Protein AF-A0A136Q8E3-F1 (afdb_monomer_lite)

Structure (mmCIF, N/CA/C/O backbone):
data_AF-A0A136Q8E3-F1
#
_entry.id   AF-A0A136Q8E3-F1
#
loop_
_atom_site.group_PDB
_atom_site.id
_atom_site.type_symbol
_atom_site.label_atom_id
_atom_site.label_alt_id
_atom_site.label_comp_id
_atom_site.label_asym_id
_atom_site.label_entity_id
_atom_site.label_seq_id
_atom_site.pdbx_PDB_ins_code
_atom_site.Cartn_x
_atom_site.Cartn_y
_atom_site.Cartn_z
_atom_site.occupancy
_atom_site.B_iso_or_equiv
_atom_site.auth_seq_id
_atom_site.auth_comp_id
_atom_site.auth_asym_id
_atom_site.auth_atom_id
_atom_site.pdbx_PDB_model_num
ATOM 1 N N . PRO A 1 1 ? 16.655 -17.924 -9.947 1.00 54.31 1 PRO A N 1
ATOM 2 C CA . PRO A 1 1 ? 15.352 -18.500 -9.530 1.00 54.31 1 PRO A CA 1
ATOM 3 C C . PRO A 1 1 ? 15.087 -18.487 -8.011 1.00 54.31 1 PRO A C 1
ATOM 5 O O . PRO A 1 1 ? 13.929 -18.479 -7.632 1.00 54.31 1 PRO A O 1
ATOM 8 N N . GLU A 1 2 ? 16.105 -18.426 -7.141 1.00 45.50 2 GLU A N 1
ATOM 9 C CA . GLU A 1 2 ? 15.909 -18.293 -5.676 1.00 45.50 2 GLU A CA 1
ATOM 10 C C . GLU A 1 2 ? 15.916 -16.835 -5.187 1.00 45.50 2 GLU A C 1
ATOM 12 O O . GLU A 1 2 ? 15.091 -16.431 -4.373 1.00 45.50 2 GLU A O 1
ATOM 17 N N . ILE A 1 3 ? 16.799 -16.014 -5.763 1.00 51.09 3 ILE A N 1
ATOM 18 C CA . ILE A 1 3 ? 16.983 -14.608 -5.373 1.00 51.09 3 ILE A CA 1
ATOM 19 C C . ILE A 1 3 ? 15.717 -13.776 -5.655 1.00 51.09 3 ILE A C 1
ATOM 21 O O . ILE A 1 3 ? 15.352 -12.926 -4.856 1.00 51.09 3 ILE A O 1
ATOM 25 N N . GLN A 1 4 ? 14.994 -14.071 -6.742 1.00 51.50 4 GLN A N 1
ATOM 26 C CA . GLN A 1 4 ? 13.767 -13.354 -7.127 1.00 51.50 4 GLN A CA 1
ATOM 27 C C . GLN A 1 4 ? 12.599 -13.590 -6.152 1.00 51.50 4 GLN A C 1
ATOM 29 O O . GLN A 1 4 ? 11.825 -12.669 -5.901 1.00 51.50 4 GLN A O 1
ATOM 34 N N . ASN A 1 5 ? 12.500 -14.784 -5.555 1.00 53.31 5 ASN A N 1
ATOM 35 C CA . ASN A 1 5 ? 11.432 -15.110 -4.603 1.00 53.31 5 ASN A CA 1
ATOM 36 C C . ASN A 1 5 ? 11.702 -14.508 -3.217 1.00 53.31 5 ASN A C 1
ATOM 38 O O . ASN A 1 5 ? 10.772 -14.042 -2.563 1.00 53.31 5 ASN A O 1
ATOM 42 N N . ALA A 1 6 ? 12.972 -14.457 -2.797 1.00 59.06 6 ALA A N 1
ATOM 43 C CA . ALA A 1 6 ? 13.371 -13.800 -1.553 1.00 59.06 6 ALA A CA 1
ATOM 44 C C . ALA A 1 6 ? 13.078 -12.288 -1.581 1.00 59.06 6 ALA A C 1
ATOM 46 O O . ALA A 1 6 ? 12.642 -11.719 -0.583 1.00 59.06 6 ALA A O 1
ATOM 47 N N . THR A 1 7 ? 13.248 -11.641 -2.739 1.00 71.69 7 THR A N 1
ATOM 48 C CA . THR A 1 7 ? 12.939 -10.214 -2.913 1.00 71.69 7 THR A CA 1
ATOM 49 C C . THR A 1 7 ? 11.436 -9.928 -2.866 1.00 71.69 7 THR A C 1
ATOM 51 O O . THR A 1 7 ? 11.030 -8.920 -2.295 1.00 71.69 7 THR A O 1
ATOM 54 N N . ALA A 1 8 ? 10.597 -10.805 -3.426 1.00 79.06 8 ALA A N 1
ATOM 55 C CA . ALA A 1 8 ? 9.147 -10.607 -3.429 1.00 79.06 8 ALA A CA 1
ATOM 56 C C . ALA A 1 8 ? 8.551 -10.624 -2.012 1.00 79.06 8 ALA A C 1
ATOM 58 O O . ALA A 1 8 ? 7.747 -9.758 -1.679 1.00 79.06 8 ALA A O 1
ATOM 59 N N . ALA A 1 9 ? 8.984 -11.565 -1.167 1.00 85.62 9 ALA A N 1
ATOM 60 C CA . ALA A 1 9 ? 8.531 -11.649 0.221 1.00 85.62 9 ALA A CA 1
ATOM 61 C C . ALA A 1 9 ? 8.914 -10.398 1.029 1.00 85.62 9 ALA A C 1
ATOM 63 O O . ALA A 1 9 ? 8.059 -9.819 1.692 1.00 85.62 9 ALA A O 1
ATOM 64 N N . ALA A 1 10 ? 10.162 -9.934 0.895 1.00 85.00 10 ALA A N 1
ATOM 65 C CA . ALA A 1 10 ? 10.632 -8.725 1.568 1.00 85.00 10 ALA A CA 1
ATOM 66 C C . ALA A 1 10 ? 9.847 -7.471 1.139 1.00 85.00 10 ALA A C 1
ATOM 68 O O . ALA A 1 10 ? 9.506 -6.633 1.966 1.00 85.00 10 ALA A O 1
ATOM 69 N N . ILE A 1 11 ? 9.507 -7.351 -0.149 1.00 86.25 11 ILE A N 1
ATOM 70 C CA . ILE A 1 11 ? 8.712 -6.219 -0.649 1.00 86.25 11 ILE A CA 1
ATOM 71 C C . ILE A 1 11 ? 7.287 -6.254 -0.110 1.00 86.25 11 ILE A C 1
ATOM 73 O O . ILE A 1 11 ? 6.728 -5.196 0.182 1.00 86.25 11 ILE A O 1
ATOM 77 N N . ILE A 1 12 ? 6.686 -7.439 -0.004 1.00 90.25 12 ILE A N 1
ATOM 78 C CA . ILE A 1 12 ? 5.347 -7.585 0.569 1.00 90.25 12 ILE A CA 1
ATOM 79 C C . ILE A 1 12 ? 5.372 -7.164 2.038 1.00 90.25 12 ILE A C 1
ATOM 81 O O . ILE A 1 12 ? 4.570 -6.316 2.413 1.00 90.25 12 ILE A O 1
ATOM 85 N N . GLU A 1 13 ? 6.326 -7.658 2.828 1.00 89.94 13 GLU A N 1
ATOM 86 C CA . GLU A 1 13 ? 6.474 -7.296 4.245 1.00 89.94 13 GLU A CA 1
ATOM 87 C C . GLU A 1 13 ? 6.644 -5.778 4.438 1.00 89.94 13 GLU A C 1
ATOM 89 O O . GLU A 1 13 ? 5.909 -5.152 5.204 1.00 89.94 13 GLU A O 1
ATOM 94 N N . ASP A 1 14 ? 7.525 -5.155 3.654 1.00 87.06 14 ASP A N 1
ATOM 95 C CA . ASP A 1 14 ? 7.702 -3.699 3.624 1.00 87.06 14 ASP A CA 1
ATOM 96 C C . ASP A 1 14 ? 6.409 -2.955 3.262 1.00 87.06 14 ASP A C 1
ATOM 98 O O . ASP A 1 14 ? 6.096 -1.895 3.812 1.00 87.06 14 ASP A O 1
ATOM 102 N N . THR A 1 15 ? 5.663 -3.480 2.291 1.00 90.06 15 THR A N 1
ATOM 103 C CA . THR A 1 15 ? 4.427 -2.860 1.804 1.00 90.06 15 THR A CA 1
ATOM 104 C C . THR A 1 15 ? 3.316 -2.957 2.844 1.00 90.06 15 THR A C 1
ATOM 106 O O . THR A 1 15 ? 2.573 -1.995 3.046 1.00 90.06 15 THR A O 1
ATOM 109 N N . GLU A 1 16 ? 3.217 -4.090 3.532 1.00 92.31 16 GLU A N 1
ATOM 110 C CA . GLU A 1 16 ? 2.298 -4.296 4.646 1.00 92.31 16 GLU A CA 1
ATOM 111 C C . GLU A 1 16 ? 2.604 -3.343 5.803 1.00 92.31 16 GLU A C 1
ATOM 113 O O . GLU A 1 16 ? 1.694 -2.706 6.344 1.00 92.31 16 GLU A O 1
ATOM 118 N N . GLN A 1 17 ? 3.882 -3.187 6.146 1.00 89.50 17 GLN A N 1
ATOM 119 C CA . GLN A 1 17 ? 4.316 -2.248 7.173 1.00 89.50 17 GLN A CA 1
ATOM 120 C C . GLN A 1 17 ? 3.989 -0.799 6.783 1.00 89.50 17 GLN A C 1
ATOM 122 O O . GLN A 1 17 ? 3.393 -0.064 7.574 1.00 89.50 17 GLN A O 1
ATOM 127 N N . ALA A 1 18 ? 4.268 -0.411 5.536 1.00 87.75 18 ALA A N 1
ATOM 128 C CA . ALA A 1 18 ? 3.899 0.903 5.024 1.00 87.75 18 ALA A CA 1
ATOM 129 C C . ALA A 1 18 ? 2.380 1.124 5.085 1.00 87.75 18 ALA A C 1
ATOM 131 O O . ALA A 1 18 ? 1.925 2.171 5.535 1.00 87.75 18 ALA A O 1
ATOM 132 N N . PHE A 1 19 ? 1.566 0.142 4.692 1.00 90.62 19 PHE A N 1
ATOM 133 C CA . PHE A 1 19 ? 0.110 0.251 4.791 1.00 90.62 19 PHE A CA 1
ATOM 134 C C . PHE A 1 19 ? -0.352 0.515 6.229 1.00 90.62 19 PHE A C 1
ATOM 136 O O . PHE A 1 19 ? -1.174 1.410 6.451 1.00 90.62 19 PHE A O 1
ATOM 143 N N . LYS A 1 20 ? 0.188 -0.231 7.201 1.00 90.38 20 LYS A N 1
ATOM 144 C CA . LYS A 1 20 ? -0.129 -0.083 8.629 1.00 90.38 20 LYS A CA 1
ATOM 145 C C . LYS A 1 20 ? 0.197 1.313 9.143 1.00 90.38 20 LYS A C 1
ATOM 147 O O . LYS A 1 20 ? -0.647 1.936 9.783 1.00 90.38 20 LYS A O 1
ATOM 152 N N . GLU A 1 21 ? 1.371 1.834 8.800 1.00 87.75 21 GLU A N 1
ATOM 153 C CA . GLU A 1 21 ? 1.790 3.195 9.150 1.00 87.75 21 GLU A CA 1
ATOM 154 C C . GLU A 1 21 ? 0.877 4.254 8.519 1.00 87.75 21 GLU A C 1
ATOM 156 O O . GLU A 1 21 ? 0.382 5.151 9.201 1.00 87.75 21 GLU A O 1
ATOM 161 N N . LEU A 1 22 ? 0.594 4.126 7.219 1.00 85.88 22 LEU A N 1
ATOM 162 C CA . LEU A 1 22 ? -0.212 5.087 6.460 1.00 85.88 22 LEU A CA 1
ATOM 163 C C . LEU A 1 22 ? -1.665 5.152 6.916 1.00 85.88 22 LEU A C 1
ATOM 165 O O . LEU A 1 22 ? -2.280 6.230 6.919 1.00 85.88 22 LEU A O 1
ATOM 169 N N . CYS A 1 23 ? -2.213 3.988 7.249 1.00 88.88 23 CYS A N 1
ATOM 170 C CA . CYS A 1 23 ? -3.590 3.834 7.683 1.00 88.88 23 CYS A CA 1
ATOM 171 C C . CYS A 1 23 ? -3.733 3.927 9.205 1.00 88.88 23 CYS A C 1
ATOM 173 O O . CYS A 1 23 ? -4.860 4.019 9.690 1.00 88.88 23 CYS A O 1
ATOM 175 N N . ASN A 1 24 ? -2.621 3.951 9.946 1.00 88.81 24 ASN A N 1
ATOM 176 C CA . ASN A 1 24 ? -2.595 3.905 11.404 1.00 88.81 24 ASN A CA 1
ATOM 177 C C . ASN A 1 24 ? -3.418 2.715 11.943 1.00 88.81 24 ASN A C 1
ATOM 179 O O . ASN A 1 24 ? -4.343 2.871 12.745 1.00 88.81 24 ASN A O 1
ATOM 183 N N . VAL A 1 25 ? -3.116 1.520 11.431 1.00 88.50 25 VAL A N 1
ATOM 184 C CA . VAL A 1 25 ? -3.756 0.252 11.813 1.00 88.50 25 VAL A CA 1
ATOM 185 C C . VAL A 1 25 ? -2.700 -0.775 12.202 1.00 88.50 25 VAL A C 1
ATOM 187 O O . VAL A 1 25 ? -1.626 -0.813 11.618 1.00 88.50 25 VAL A O 1
ATOM 190 N N . GLU A 1 26 ? -3.008 -1.636 13.169 1.00 89.25 26 GLU A N 1
ATOM 191 C CA . GLU A 1 26 ? -2.089 -2.704 13.597 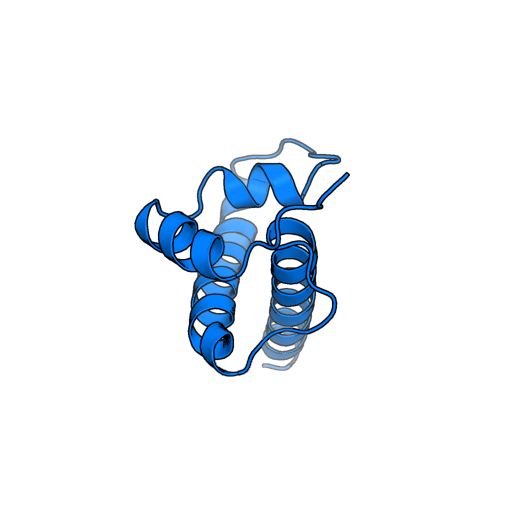1.00 89.25 26 GLU A CA 1
ATOM 192 C C . GLU A 1 26 ? -2.230 -3.974 12.742 1.00 89.25 26 GLU A C 1
ATOM 194 O O . GLU A 1 26 ? -1.265 -4.712 12.534 1.00 89.25 26 GLU A O 1
ATOM 199 N N . ALA A 1 27 ? -3.430 -4.204 12.205 1.00 91.25 27 ALA A N 1
ATOM 200 C CA . ALA A 1 27 ? -3.768 -5.355 11.381 1.00 91.25 27 ALA A CA 1
ATOM 201 C C . ALA A 1 27 ? -4.305 -4.911 10.018 1.00 91.25 27 ALA A C 1
ATOM 203 O O . ALA A 1 27 ? -5.022 -3.911 9.912 1.00 91.25 27 ALA A O 1
ATOM 204 N N . ILE A 1 28 ? -3.959 -5.678 8.986 1.00 91.06 28 ILE A N 1
ATOM 205 C CA . ILE A 1 28 ? -4.421 -5.458 7.617 1.00 91.06 28 ILE A CA 1
ATOM 206 C C . ILE A 1 28 ? -5.719 -6.249 7.439 1.00 91.06 28 ILE A C 1
ATOM 208 O O . ILE A 1 28 ? -5.711 -7.454 7.683 1.00 91.06 28 ILE A O 1
ATOM 212 N N . PRO A 1 29 ? -6.832 -5.599 7.066 1.00 92.75 29 PRO A N 1
ATOM 213 C CA . PRO A 1 29 ? -8.076 -6.301 6.780 1.00 92.75 29 PRO A CA 1
ATOM 214 C C . PRO A 1 29 ? -7.954 -7.106 5.478 1.00 92.75 29 PRO A C 1
ATOM 216 O O . PRO A 1 29 ? -7.277 -6.666 4.545 1.00 92.75 29 PRO A O 1
ATOM 219 N N . ASP A 1 30 ? -8.634 -8.249 5.383 1.00 91.94 30 ASP A N 1
ATOM 220 C CA . ASP A 1 30 ? -8.566 -9.135 4.209 1.00 91.94 30 ASP A CA 1
ATOM 221 C C . ASP A 1 30 ? -8.984 -8.409 2.916 1.00 91.94 30 ASP A C 1
ATOM 223 O O . ASP A 1 30 ? -8.414 -8.631 1.845 1.00 91.94 30 ASP A O 1
ATOM 227 N N . GLU A 1 31 ? -9.915 -7.453 3.011 1.00 91.75 31 GLU A N 1
ATOM 228 C CA . GLU A 1 31 ? -10.368 -6.624 1.890 1.00 91.75 31 GLU A CA 1
ATOM 229 C C . GLU A 1 31 ? -9.276 -5.686 1.342 1.00 91.75 31 GLU A C 1
ATOM 231 O O . GLU A 1 31 ? -9.395 -5.171 0.225 1.00 91.75 31 GLU A O 1
ATOM 236 N N . ALA A 1 32 ? -8.200 -5.453 2.101 1.00 92.88 32 ALA A N 1
ATOM 237 C CA . ALA A 1 32 ? -7.039 -4.692 1.652 1.00 92.88 32 ALA A CA 1
ATOM 238 C C . ALA A 1 32 ? -5.998 -5.557 0.923 1.00 92.88 32 ALA A C 1
ATOM 240 O O . ALA A 1 32 ? -5.066 -4.995 0.353 1.00 92.88 32 ALA A O 1
ATOM 241 N N . SER A 1 33 ? -6.155 -6.885 0.858 1.00 91.69 33 SER A N 1
ATOM 242 C CA . SER A 1 33 ? -5.173 -7.782 0.226 1.00 91.69 33 SER A CA 1
ATOM 243 C C . SER A 1 33 ? -4.842 -7.377 -1.218 1.00 91.69 33 SER A C 1
ATOM 245 O O . SER A 1 33 ? -3.672 -7.235 -1.576 1.00 91.69 33 SER A O 1
ATOM 247 N N . SER A 1 34 ? -5.854 -7.073 -2.040 1.00 91.94 34 SER A N 1
ATOM 248 C CA . SER A 1 34 ? -5.619 -6.646 -3.427 1.00 91.94 34 SER A CA 1
ATOM 249 C C . SER A 1 34 ? -4.894 -5.296 -3.512 1.00 91.94 34 SER A C 1
ATOM 251 O O . SER A 1 34 ? -4.075 -5.083 -4.401 1.00 91.94 34 SER A O 1
ATOM 253 N N . LEU A 1 35 ? -5.157 -4.398 -2.558 1.00 92.94 35 LEU A N 1
ATOM 254 C CA . LEU A 1 35 ? -4.512 -3.091 -2.464 1.00 92.94 35 LEU A CA 1
ATOM 255 C C . LEU A 1 35 ? -3.029 -3.226 -2.082 1.00 92.94 35 LEU A C 1
ATOM 257 O O . LEU A 1 35 ? -2.195 -2.542 -2.668 1.00 92.94 35 LEU A O 1
ATOM 261 N N . ILE A 1 36 ? -2.693 -4.142 -1.167 1.00 92.94 36 ILE A N 1
ATOM 262 C CA . ILE A 1 36 ? -1.303 -4.467 -0.808 1.00 92.94 36 ILE A CA 1
ATOM 263 C C . ILE A 1 36 ? -0.536 -5.001 -2.019 1.00 92.94 36 ILE A C 1
ATOM 265 O O . ILE A 1 36 ? 0.581 -4.558 -2.275 1.00 92.94 36 ILE A O 1
ATOM 269 N N . VAL A 1 37 ? -1.139 -5.898 -2.805 1.00 92.62 37 VAL A N 1
ATOM 270 C CA . VAL A 1 37 ? -0.502 -6.436 -4.019 1.00 92.62 37 VAL A CA 1
ATOM 271 C C . VAL A 1 37 ? -0.197 -5.322 -5.024 1.00 92.62 37 VAL A C 1
ATOM 273 O O . VAL A 1 37 ? 0.916 -5.247 -5.541 1.00 92.62 37 VAL A O 1
ATOM 276 N N . GLU A 1 38 ? -1.148 -4.421 -5.276 1.00 92.50 38 GLU A N 1
ATOM 277 C CA . GLU A 1 38 ? -0.940 -3.279 -6.178 1.00 92.50 38 GLU A CA 1
ATOM 278 C C . GLU A 1 38 ? 0.180 -2.347 -5.683 1.00 92.50 38 GLU A C 1
ATOM 280 O O . GLU A 1 38 ? 1.060 -1.956 -6.454 1.00 92.50 38 GLU A O 1
ATOM 285 N N . MET A 1 39 ? 0.196 -2.041 -4.382 1.00 91.00 39 MET A N 1
ATOM 286 C CA . MET A 1 39 ? 1.256 -1.253 -3.745 1.00 91.00 39 MET A CA 1
ATOM 287 C C . MET A 1 39 ? 2.631 -1.928 -3.873 1.00 91.00 39 MET A C 1
ATOM 289 O O . MET A 1 39 ? 3.617 -1.253 -4.181 1.00 91.00 39 MET A O 1
ATOM 293 N N . ALA A 1 40 ? 2.697 -3.250 -3.699 1.00 90.00 40 ALA A N 1
ATOM 294 C CA . ALA A 1 40 ? 3.928 -4.028 -3.794 1.00 90.00 40 ALA A CA 1
ATOM 295 C C . ALA A 1 40 ? 4.489 -4.036 -5.224 1.00 90.00 40 ALA A C 1
ATOM 297 O O . ALA A 1 40 ? 5.695 -3.876 -5.413 1.00 90.00 40 ALA A O 1
ATOM 298 N N . VAL A 1 41 ? 3.626 -4.136 -6.243 1.00 89.38 41 VAL A N 1
ATOM 299 C CA . VAL A 1 41 ? 4.029 -4.031 -7.658 1.00 89.38 41 VAL A CA 1
ATOM 300 C C . VAL A 1 41 ? 4.629 -2.656 -7.958 1.00 89.38 41 VAL A C 1
ATOM 302 O O . VAL A 1 41 ? 5.685 -2.566 -8.587 1.00 89.38 41 VAL A O 1
ATOM 305 N N . ILE A 1 42 ? 4.003 -1.578 -7.477 1.00 87.12 42 ILE A N 1
ATOM 306 C CA . ILE A 1 42 ? 4.534 -0.216 -7.643 1.00 87.12 42 ILE A CA 1
ATOM 307 C C . ILE A 1 42 ? 5.899 -0.084 -6.959 1.00 87.12 42 ILE A C 1
ATOM 309 O O . ILE A 1 42 ? 6.831 0.466 -7.550 1.00 87.12 42 ILE A O 1
ATOM 313 N N . ARG A 1 43 ? 6.038 -0.614 -5.738 1.00 83.81 43 ARG A N 1
ATOM 314 C CA . ARG A 1 43 ? 7.299 -0.588 -4.985 1.00 83.81 43 ARG A CA 1
ATOM 315 C C . ARG A 1 43 ? 8.404 -1.360 -5.703 1.00 83.81 43 ARG A C 1
ATOM 317 O O . ARG A 1 43 ? 9.498 -0.830 -5.864 1.00 83.81 43 ARG A O 1
ATOM 324 N N . TYR A 1 44 ? 8.104 -2.553 -6.210 1.00 83.94 44 TYR A N 1
ATOM 325 C CA . TYR A 1 44 ? 9.043 -3.352 -6.999 1.00 83.94 44 TYR A CA 1
ATOM 326 C C . TYR A 1 44 ? 9.533 -2.608 -8.249 1.00 83.94 44 TYR A C 1
ATOM 328 O O . TYR A 1 44 ? 10.736 -2.524 -8.498 1.00 83.94 44 TYR A O 1
ATOM 336 N N . ASN A 1 45 ? 8.612 -2.003 -9.004 1.00 82.69 45 ASN A N 1
ATOM 337 C CA . ASN A 1 45 ? 8.953 -1.246 -10.212 1.00 82.69 45 ASN A CA 1
ATOM 338 C C . ASN A 1 45 ? 9.833 -0.020 -9.903 1.00 82.69 45 ASN A C 1
ATOM 340 O O . ASN A 1 45 ? 10.711 0.337 -10.692 1.00 82.69 45 ASN A O 1
ATOM 344 N N . ARG A 1 46 ? 9.619 0.614 -8.743 1.00 76.88 46 ARG A N 1
ATOM 345 C CA . ARG A 1 46 ? 10.432 1.739 -8.262 1.00 76.88 46 ARG A CA 1
ATOM 346 C C . ARG A 1 46 ? 11.831 1.318 -7.842 1.00 76.88 46 ARG A C 1
ATOM 348 O O . ARG A 1 46 ? 12.772 1.947 -8.309 1.00 76.88 46 ARG A O 1
ATOM 355 N N . LEU A 1 47 ? 11.979 0.224 -7.094 1.00 74.19 47 LEU A N 1
ATOM 356 C CA . LEU A 1 47 ? 13.292 -0.332 -6.740 1.00 74.19 47 LEU A CA 1
ATOM 357 C C . LEU A 1 47 ? 14.149 -0.598 -7.990 1.00 74.19 47 LEU A C 1
ATOM 359 O O . LEU A 1 47 ? 15.341 -0.306 -8.010 1.00 74.19 47 LEU A O 1
ATOM 363 N N . GLY A 1 48 ? 13.533 -1.082 -9.076 1.00 66.62 48 GLY A N 1
ATOM 364 C CA . GLY A 1 48 ? 14.208 -1.253 -10.369 1.00 66.62 48 GLY A CA 1
ATOM 365 C C . GLY A 1 48 ? 14.575 0.057 -11.088 1.00 66.62 48 GLY A C 1
ATOM 366 O O . GLY A 1 48 ? 15.440 0.052 -11.960 1.00 66.62 48 GLY A O 1
ATOM 367 N N . SER A 1 49 ? 13.943 1.175 -10.720 1.00 61.81 49 SER A N 1
ATOM 368 C CA . SER A 1 49 ? 14.131 2.510 -11.314 1.00 61.81 49 SER A CA 1
ATOM 369 C C . SER A 1 49 ? 15.027 3.440 -10.472 1.00 61.81 49 SER A C 1
ATOM 371 O O . SER A 1 49 ? 15.489 4.466 -10.971 1.00 61.81 49 SER A O 1
ATOM 373 N N . GLU A 1 50 ? 15.318 3.089 -9.215 1.00 59.81 50 GLU A N 1
ATOM 374 C CA . GLU A 1 50 ? 16.112 3.886 -8.260 1.00 59.81 50 GLU A CA 1
ATOM 375 C C . GLU A 1 50 ? 17.585 4.068 -8.668 1.00 59.81 50 GLU A C 1
ATOM 377 O O . GLU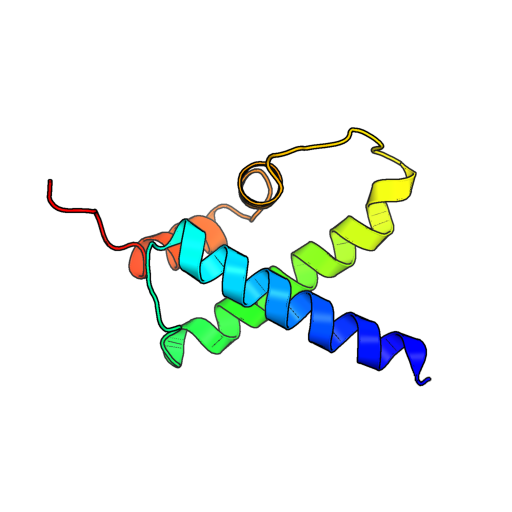 A 1 50 ? 18.214 5.049 -8.272 1.00 59.81 50 GLU A O 1
ATOM 382 N N . GLY A 1 51 ? 18.115 3.222 -9.560 1.00 47.62 51 GLY A N 1
ATOM 383 C CA . GLY A 1 51 ? 19.438 3.419 -10.170 1.00 47.62 51 GLY A CA 1
ATOM 384 C C . GLY A 1 51 ? 19.583 4.725 -10.975 1.00 47.62 51 GLY A C 1
ATOM 385 O O . GLY A 1 51 ? 20.706 5.144 -11.247 1.00 47.62 51 GLY A O 1
ATOM 386 N N . LEU A 1 52 ? 18.473 5.388 -11.330 1.00 49.03 52 LEU A N 1
ATOM 387 C CA . LEU A 1 52 ? 18.450 6.690 -12.018 1.00 49.03 52 LEU A CA 1
ATOM 388 C C . LEU A 1 52 ? 18.091 7.871 -11.098 1.00 49.03 52 LEU A C 1
ATOM 390 O O . LEU A 1 52 ? 18.315 9.020 -11.472 1.00 49.03 52 LEU A O 1
ATOM 394 N N . ALA A 1 53 ? 17.559 7.613 -9.902 1.00 46.44 53 ALA A N 1
ATOM 395 C CA . ALA A 1 53 ? 17.050 8.628 -8.980 1.00 46.44 53 ALA A CA 1
ATOM 396 C C . ALA A 1 53 ? 17.648 8.431 -7.581 1.00 46.44 53 ALA A C 1
ATOM 398 O O . ALA A 1 53 ? 16.944 8.233 -6.596 1.00 46.44 53 ALA A O 1
ATOM 399 N N . SER A 1 54 ? 18.977 8.462 -7.488 1.00 42.75 54 SER A N 1
ATOM 400 C CA . SER A 1 54 ? 19.677 8.397 -6.206 1.00 42.75 54 SER A CA 1
ATOM 401 C C . SER A 1 54 ? 19.439 9.681 -5.409 1.00 42.75 54 SER A C 1
ATOM 403 O O . SER A 1 54 ? 20.191 10.642 -5.563 1.00 42.75 54 SER A O 1
ATOM 405 N N . GLN A 1 55 ? 18.448 9.689 -4.518 1.00 4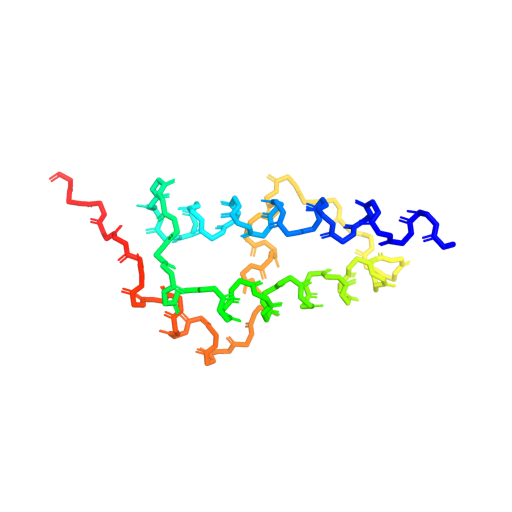1.88 55 GLN A N 1
ATOM 406 C CA . GLN A 1 55 ? 18.467 10.536 -3.327 1.00 41.88 55 GLN A CA 1
ATOM 407 C C . GLN A 1 55 ? 17.987 9.740 -2.118 1.00 41.88 55 GLN A C 1
ATOM 409 O O . GLN A 1 55 ? 16.889 9.191 -2.103 1.00 41.88 55 GLN A O 1
ATOM 414 N N . GLY A 1 56 ? 18.863 9.659 -1.115 1.00 49.09 56 GLY A N 1
ATOM 415 C CA . GLY A 1 56 ? 18.572 9.025 0.159 1.00 49.09 56 GLY A CA 1
ATOM 416 C C . GLY A 1 56 ? 17.386 9.704 0.823 1.00 49.09 56 GLY A C 1
ATOM 417 O O . GLY A 1 56 ? 17.364 10.922 0.968 1.00 49.09 56 GLY A O 1
ATOM 418 N N . TYR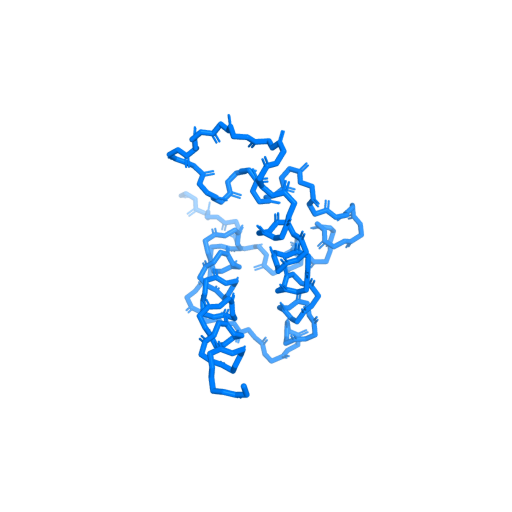 A 1 57 ? 16.408 8.913 1.242 1.00 43.50 57 TYR A N 1
ATOM 419 C CA . TYR A 1 57 ? 15.278 9.424 1.997 1.00 43.50 57 TYR A CA 1
ATOM 420 C C . TYR A 1 57 ? 15.142 8.648 3.296 1.00 43.50 57 TYR A C 1
ATOM 422 O O . TYR A 1 57 ? 14.656 7.522 3.340 1.00 43.50 57 TYR A O 1
ATOM 430 N N . SER A 1 58 ? 15.511 9.326 4.381 1.00 42.66 58 SER A N 1
ATOM 431 C CA . SER A 1 58 ? 15.195 8.990 5.774 1.00 42.66 58 SER A CA 1
ATOM 432 C C . SER A 1 58 ? 13.678 9.084 6.077 1.00 42.66 58 SER A C 1
ATOM 434 O O . SER A 1 58 ? 13.278 9.390 7.195 1.00 42.66 58 SER A O 1
ATOM 436 N N . GLY A 1 59 ? 12.827 8.845 5.077 1.00 47.41 59 GLY A N 1
ATOM 437 C CA . GLY A 1 59 ? 11.372 9.001 5.092 1.00 47.41 59 GLY A CA 1
ATOM 438 C C . GLY A 1 59 ? 10.733 8.091 4.044 1.00 47.41 59 GLY A C 1
ATOM 439 O O . GLY A 1 59 ? 9.973 8.550 3.190 1.00 47.41 59 GLY A O 1
ATOM 440 N N . ALA A 1 60 ? 11.111 6.807 4.061 1.00 54.34 60 ALA A N 1
ATOM 441 C CA . ALA A 1 60 ? 10.709 5.801 3.075 1.00 54.34 60 ALA A CA 1
ATOM 442 C C . ALA A 1 60 ? 9.187 5.761 2.837 1.00 54.34 60 ALA A C 1
ATOM 444 O O . ALA A 1 60 ? 8.746 5.563 1.706 1.00 54.34 60 ALA A O 1
ATOM 445 N N . SER A 1 61 ? 8.388 6.023 3.874 1.00 55.88 61 SER A N 1
ATOM 446 C CA . SER A 1 61 ? 6.928 6.032 3.788 1.00 55.88 61 SER A CA 1
ATOM 447 C C . SER A 1 61 ? 6.395 7.267 3.038 1.00 55.88 61 SER A C 1
ATOM 449 O O . SER A 1 61 ? 5.550 7.110 2.162 1.00 55.88 61 SER A O 1
ATOM 451 N N . GLU A 1 62 ? 6.925 8.479 3.261 1.00 58.41 62 GLU A N 1
ATOM 452 C CA . GLU A 1 62 ? 6.483 9.692 2.537 1.00 58.41 62 GLU A CA 1
ATOM 453 C C . GLU A 1 62 ? 6.846 9.659 1.046 1.00 58.41 62 GLU A C 1
ATOM 455 O O . GLU A 1 62 ? 6.015 9.967 0.189 1.00 58.41 62 GLU A O 1
ATOM 460 N N . SER A 1 63 ? 8.065 9.226 0.711 1.00 63.19 63 SER A N 1
ATOM 461 C CA . SER A 1 63 ? 8.490 9.092 -0.695 1.00 63.19 63 SER A CA 1
ATOM 462 C C . SER A 1 63 ? 7.685 8.023 -1.438 1.00 63.19 63 SER A C 1
ATOM 464 O O . SER A 1 63 ? 7.406 8.146 -2.636 1.00 63.19 63 SER A O 1
ATOM 466 N N . PHE A 1 64 ? 7.258 6.983 -0.719 1.00 67.44 64 PHE A N 1
ATOM 467 C CA . PHE A 1 64 ? 6.378 5.964 -1.264 1.00 67.44 64 PHE A CA 1
ATOM 468 C C . PHE A 1 64 ? 4.980 6.521 -1.576 1.00 67.44 64 PHE A C 1
ATOM 470 O O . PHE A 1 64 ? 4.528 6.367 -2.710 1.00 67.44 64 PHE A O 1
ATOM 477 N N . ILE A 1 65 ? 4.349 7.247 -0.639 1.00 69.56 65 ILE A N 1
ATOM 478 C CA . ILE A 1 65 ? 3.039 7.904 -0.846 1.00 69.56 65 ILE A CA 1
ATOM 479 C C . ILE A 1 65 ? 3.052 8.790 -2.093 1.00 69.56 65 ILE A C 1
ATOM 481 O O . ILE A 1 65 ? 2.133 8.715 -2.905 1.00 69.56 65 ILE A O 1
ATOM 485 N N . ASN A 1 66 ? 4.105 9.596 -2.260 1.00 70.50 66 ASN A N 1
ATOM 486 C CA . ASN A 1 66 ? 4.196 10.646 -3.281 1.00 70.50 66 ASN A CA 1
ATOM 487 C C . ASN A 1 66 ? 4.209 10.161 -4.737 1.00 70.50 66 ASN A C 1
ATOM 489 O O . ASN A 1 66 ? 4.234 10.976 -5.653 1.00 70.50 66 ASN A O 1
ATOM 493 N N . GLY A 1 67 ? 4.160 8.859 -5.004 1.00 76.38 67 GLY A N 1
ATOM 494 C CA . GLY A 1 67 ? 3.651 8.460 -6.317 1.00 76.38 67 GLY A CA 1
ATOM 495 C C . GLY A 1 67 ? 3.021 7.091 -6.327 1.00 76.38 67 GLY A C 1
ATOM 496 O O . GLY A 1 67 ? 3.246 6.301 -7.243 1.00 76.38 67 GLY A O 1
ATOM 497 N N . LEU A 1 68 ? 2.196 6.865 -5.311 1.00 84.06 68 LEU A N 1
ATOM 498 C CA . LEU A 1 68 ? 1.016 6.045 -5.493 1.00 84.06 68 LEU A CA 1
ATOM 499 C C . LEU A 1 68 ? 0.007 6.813 -6.370 1.00 84.06 68 LEU A C 1
ATOM 501 O O . LEU A 1 68 ? -0.140 8.023 -6.199 1.00 84.06 68 LEU A O 1
ATOM 505 N N . PRO A 1 69 ? -0.692 6.135 -7.294 1.00 88.56 69 PRO A N 1
ATOM 506 C CA . PRO A 1 69 ? -1.792 6.725 -8.053 1.00 88.56 69 PRO A CA 1
ATOM 507 C C . PRO A 1 69 ? -2.911 7.284 -7.158 1.00 88.56 69 PRO A C 1
ATOM 509 O O . PRO A 1 69 ? -3.196 6.737 -6.089 1.00 88.56 69 PRO A O 1
ATOM 512 N N . ASP A 1 70 ? -3.600 8.330 -7.623 1.00 88.06 70 ASP A N 1
ATOM 513 C CA . ASP A 1 70 ? -4.677 8.996 -6.873 1.00 88.06 70 ASP A CA 1
ATOM 514 C C . ASP A 1 70 ? -5.835 8.054 -6.503 1.00 88.06 70 ASP A C 1
ATOM 516 O O . ASP A 1 70 ? -6.416 8.158 -5.418 1.00 88.06 70 ASP A O 1
ATOM 520 N N . ASP A 1 71 ? -6.181 7.105 -7.377 1.00 90.25 71 ASP A N 1
ATOM 521 C CA . ASP A 1 71 ? -7.225 6.116 -7.099 1.00 90.25 71 ASP A CA 1
ATOM 522 C C . ASP A 1 71 ? -6.820 5.177 -5.952 1.00 90.25 71 ASP A C 1
ATOM 524 O O . ASP A 1 71 ? -7.647 4.834 -5.096 1.00 90.25 71 ASP A O 1
ATOM 528 N N . LEU A 1 72 ? -5.533 4.832 -5.891 1.00 89.56 72 LEU A N 1
ATOM 529 C CA . LEU A 1 72 ? -4.956 3.979 -4.867 1.00 89.56 72 LEU A CA 1
ATOM 530 C C . LEU A 1 72 ? -4.909 4.717 -3.525 1.00 89.56 72 LEU A C 1
ATOM 532 O O . LEU A 1 72 ? -5.349 4.174 -2.509 1.00 89.56 72 LEU A O 1
ATOM 536 N N . LEU A 1 73 ? -4.502 5.989 -3.527 1.00 88.50 73 LEU A N 1
ATOM 537 C CA . LEU A 1 73 ? -4.575 6.869 -2.355 1.00 88.50 73 LEU A CA 1
ATOM 538 C C . LEU A 1 73 ? -6.013 7.010 -1.832 1.00 88.50 73 LEU A C 1
ATOM 540 O O . LEU A 1 73 ? -6.257 6.940 -0.624 1.00 88.50 73 LEU A O 1
ATOM 544 N N . ARG A 1 74 ? -6.998 7.137 -2.729 1.00 90.06 74 ARG A N 1
ATOM 545 C CA . ARG A 1 74 ? -8.417 7.207 -2.352 1.00 90.06 74 ARG A CA 1
ATOM 546 C C . ARG A 1 74 ? -8.918 5.905 -1.725 1.00 90.06 74 ARG A C 1
ATOM 548 O O . ARG A 1 74 ? -9.723 5.947 -0.793 1.00 90.06 74 ARG A O 1
ATOM 555 N N . ARG A 1 75 ? -8.464 4.748 -2.215 1.00 91.00 75 ARG A N 1
ATOM 556 C CA . ARG A 1 75 ? -8.779 3.432 -1.629 1.00 91.00 75 ARG A CA 1
ATOM 557 C C . ARG A 1 75 ? -8.109 3.248 -0.269 1.00 91.00 75 ARG A C 1
ATOM 559 O O . ARG A 1 75 ? -8.787 2.806 0.654 1.00 91.00 75 ARG A O 1
ATOM 566 N N . LEU A 1 76 ? -6.849 3.663 -0.121 1.00 88.19 76 LEU A N 1
ATOM 567 C CA . LEU A 1 76 ? -6.131 3.701 1.160 1.00 88.19 76 LEU A CA 1
ATOM 568 C C . LEU A 1 76 ? -6.871 4.536 2.207 1.00 88.19 76 LEU A C 1
ATOM 570 O O . LEU A 1 76 ? -7.008 4.119 3.355 1.00 88.19 76 LEU A O 1
ATOM 574 N N . GLY A 1 77 ? -7.425 5.681 1.799 1.00 87.75 77 GLY A N 1
ATOM 575 C CA . GLY A 1 77 ? -8.197 6.557 2.679 1.00 87.75 77 GLY A CA 1
ATOM 576 C C . GLY A 1 77 ? -9.372 5.871 3.388 1.00 87.75 77 GLY A C 1
ATOM 577 O O . GLY A 1 77 ? -9.740 6.300 4.476 1.00 87.75 77 GLY A O 1
ATOM 578 N N . LYS A 1 78 ? -9.924 4.779 2.834 1.00 88.75 78 LYS A N 1
ATOM 579 C CA . LYS A 1 78 ? -10.997 3.995 3.475 1.00 88.75 78 LYS A CA 1
ATOM 580 C C . LYS A 1 78 ? -10.534 3.249 4.727 1.00 88.75 78 LYS A C 1
ATOM 582 O O . LYS A 1 78 ? -11.344 2.989 5.609 1.00 88.75 78 LYS A O 1
ATOM 587 N N . TYR A 1 79 ? -9.256 2.890 4.780 1.00 88.88 79 TYR A N 1
ATOM 588 C CA . TYR A 1 79 ? -8.665 2.114 5.868 1.00 88.88 79 TYR A CA 1
ATOM 589 C C . TYR A 1 79 ? -7.980 2.998 6.911 1.00 88.88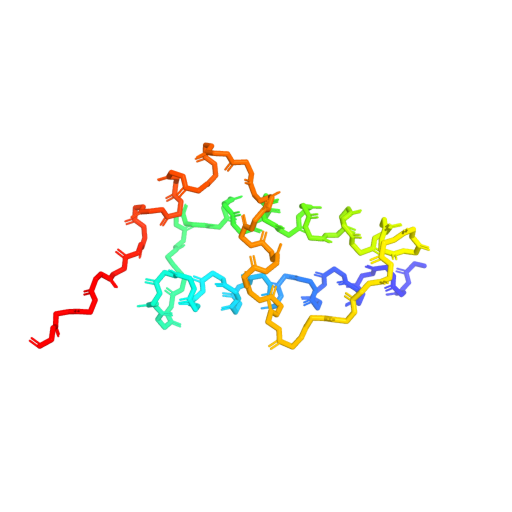 79 TYR A C 1
ATOM 591 O O . TYR A 1 79 ? -7.675 2.533 8.009 1.00 88.88 79 TYR A O 1
ATOM 599 N N . ARG A 1 80 ? -7.758 4.280 6.592 1.00 86.00 80 ARG A N 1
ATOM 600 C CA . ARG A 1 80 ? -7.104 5.230 7.487 1.00 86.00 80 ARG A CA 1
ATOM 601 C C . ARG A 1 80 ? -7.973 5.522 8.710 1.00 86.00 80 ARG A C 1
ATOM 603 O O . ARG A 1 80 ? -9.034 6.134 8.603 1.00 86.00 80 ARG A O 1
ATOM 610 N N . ARG A 1 81 ? -7.482 5.148 9.893 1.00 81.25 81 ARG A N 1
ATOM 611 C CA . ARG A 1 81 ? -8.089 5.506 11.179 1.00 81.25 81 ARG A CA 1
ATOM 612 C C . ARG A 1 81 ? -7.542 6.849 11.643 1.00 81.25 81 ARG A C 1
ATOM 614 O O . ARG A 1 81 ? -6.360 6.973 11.967 1.00 81.25 81 ARG A O 1
ATOM 621 N N . LEU A 1 82 ? -8.410 7.861 11.678 1.00 73.38 82 LEU A N 1
ATOM 622 C CA . LEU A 1 82 ? -8.082 9.137 12.308 1.00 73.38 82 LEU A CA 1
ATOM 623 C C . LEU A 1 82 ? -7.815 8.884 13.791 1.00 73.38 82 LEU A C 1
ATOM 625 O O . LEU A 1 82 ? -8.632 8.278 14.482 1.00 73.38 82 LEU A O 1
ATOM 629 N N . LYS A 1 83 ? -6.656 9.333 14.268 1.00 57.59 83 LYS A N 1
ATOM 630 C CA . LYS A 1 83 ? -6.342 9.323 15.691 1.00 57.59 83 LYS A CA 1
ATOM 631 C C . LYS A 1 83 ? -7.259 10.355 16.345 1.00 57.59 83 LYS A C 1
ATOM 633 O O . LYS A 1 83 ? -7.056 11.553 16.159 1.00 57.59 83 LYS A O 1
ATOM 638 N N . THR A 1 84 ? -8.306 9.907 17.028 1.00 53.06 84 THR A N 1
ATOM 639 C CA . THR A 1 84 ? -9.061 10.777 17.931 1.00 53.06 84 THR A CA 1
ATOM 640 C C . THR A 1 84 ? -8.099 11.155 19.056 1.00 53.06 84 THR A C 1
ATOM 642 O O . THR A 1 84 ? -7.603 10.269 19.752 1.00 53.06 84 THR A O 1
ATOM 645 N N . LEU A 1 85 ? -7.734 12.439 19.114 1.00 50.41 85 LEU A N 1
ATOM 646 C CA . LEU A 1 85 ? -6.887 13.016 20.161 1.00 50.41 85 LEU A CA 1
ATOM 647 C C . LEU A 1 85 ? -7.613 13.030 21.507 1.00 50.41 85 LEU A C 1
ATOM 649 O O . LEU A 1 85 ? -8.850 13.232 21.495 1.00 50.41 85 LEU A O 1
#

Secondary structure (DSSP, 8-state):
--HHHHHHHHHHHHHHHHHHHHHT-SS--GGGHHHHHHHHHHHHHHHTTGGG-----S-HHHHHHTTS-HHHHHHHTTT------

Sequence (85 aa):
PEIQNATAAAIIEDTEQAFKELCNVEAIPDEASSLIVEMAVIRYNRLGSEGLASQGYSGASESFINGLPDDLLRRLGKYRRLKTL

Foldseek 3Di:
DVVVVVVLVVLLVVLLVLLCVLQVHPDDDPVCVVLSVVLSVVVVVVVVVCVPVDDDDPCVSVVSVVPDDPVSVVVSVVS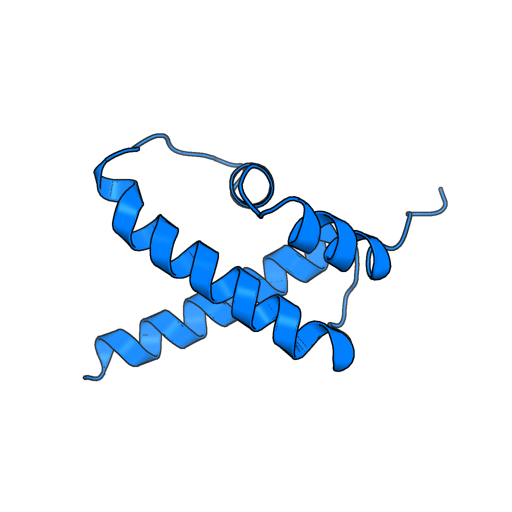RDDPPD

Radius of gyration: 13.58 Å; chains: 1; bounding box: 31×32×32 Å

pLDDT: mean 76.52, std 16.95, range [41.88, 92.94]

Organism: NCBI:txid626937

InterPro domains:
  IPR021146 Phage gp6-like head-tail connector protein [PF05135] (10-80)
  IPR053746 Viral Head-Tail Connector Assembly Factor [G3DSA:1.10.246.150] (2-83)